Protein AF-A0A9E0T5P9-F1 (afdb_monomer)

Solvent-accessible surface area (backbone atoms only — not comparable to full-atom values): 4877 Å² total; per-residue (Å²): 130,86,72,83,58,48,77,47,79,45,76,42,81,47,98,60,57,40,95,76,34,68,85,22,56,46,48,43,35,39,30,26,49,99,88,43,58,54,39,36,40,38,46,54,90,99,69,39,46,26,36,30,54,58,89,48,74,46,82,40,88,86,85,47,73,66,55,55,54,48,57,50,48,54,50,47,27,73,73,69,77,96

Foldseek 3Di:
DPDQKDWDKDKDQAPAADPQRNVRIFIWTFIDDPPWTQKIWGQDPPRHTWMDGTPDIDHDDDDDPVVVVVVSVVSNCVRRVD

Nearest PDB structures (foldseek):
  8w41-assembly1_A  TM=3.504E-01  e=3.963E+00  Homo sapiens

Structure (mmCIF, N/CA/C/O backbone):
data_AF-A0A9E0T5P9-F1
#
_entry.id   AF-A0A9E0T5P9-F1
#
loop_
_atom_site.group_PDB
_atom_site.id
_atom_site.type_symbol
_atom_site.label_atom_id
_atom_site.label_alt_id
_atom_site.label_comp_id
_atom_site.label_asym_id
_atom_site.label_entity_id
_atom_site.label_seq_id
_atom_site.pdbx_PDB_ins_code
_atom_site.Cartn_x
_atom_site.Cartn_y
_atom_site.Cartn_z
_atom_site.occupancy
_atom_site.B_iso_or_equiv
_atom_site.auth_seq_id
_atom_site.auth_comp_id
_atom_site.auth_asym_id
_atom_site.auth_atom_id
_atom_site.pdbx_PDB_model_num
ATOM 1 N N . MET A 1 1 ? -3.723 -2.436 26.376 1.00 43.38 1 MET A N 1
ATOM 2 C CA . MET A 1 1 ? -4.830 -1.884 25.568 1.00 43.38 1 MET A CA 1
ATOM 3 C C . MET A 1 1 ? -4.876 -2.692 24.285 1.00 43.38 1 MET A C 1
ATOM 5 O O . MET A 1 1 ? -3.881 -2.707 23.577 1.00 43.38 1 MET A O 1
ATOM 9 N N . LEU A 1 2 ? -5.935 -3.469 24.051 1.00 47.09 2 LEU A N 1
ATOM 10 C CA . LEU A 1 2 ? -6.077 -4.225 22.802 1.00 47.09 2 LEU A CA 1
ATOM 11 C C . LEU A 1 2 ? -6.236 -3.216 21.659 1.00 47.09 2 LEU A C 1
ATOM 13 O O . LEU A 1 2 ? -7.163 -2.408 21.690 1.00 47.09 2 LEU A O 1
ATOM 17 N N . GLY A 1 3 ? -5.283 -3.218 20.724 1.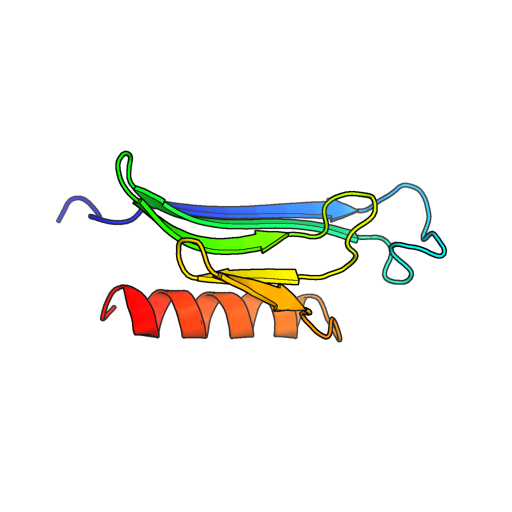00 61.53 3 GLY A N 1
ATOM 18 C CA . GLY A 1 3 ? -5.212 -2.265 19.619 1.00 61.53 3 GLY A CA 1
ATOM 19 C C . GLY A 1 3 ? -6.511 -2.262 18.823 1.00 61.53 3 GLY A C 1
ATOM 20 O O . GLY A 1 3 ? -6.902 -3.272 18.242 1.00 61.53 3 GLY A O 1
ATOM 21 N N . ARG A 1 4 ? -7.197 -1.116 18.817 1.00 84.75 4 ARG A N 1
ATOM 22 C CA . ARG A 1 4 ? -8.457 -0.899 18.087 1.00 84.75 4 ARG A CA 1
ATOM 23 C C . ARG A 1 4 ? -8.294 -1.104 16.577 1.00 84.75 4 ARG A C 1
ATOM 25 O O . ARG A 1 4 ? -9.277 -1.374 15.880 1.00 84.75 4 ARG A O 1
ATOM 32 N N . TRP A 1 5 ? -7.070 -0.946 16.089 1.00 93.00 5 TRP A N 1
ATOM 33 C CA . TRP A 1 5 ? -6.715 -0.945 14.684 1.00 93.00 5 TRP A CA 1
ATOM 34 C C . TRP A 1 5 ? -5.705 -2.048 14.390 1.00 93.00 5 TRP A C 1
ATOM 36 O O . TRP A 1 5 ? -4.759 -2.277 15.139 1.00 93.00 5 TRP A O 1
ATOM 46 N N . ILE A 1 6 ? -5.923 -2.735 13.277 1.00 95.38 6 ILE A N 1
ATOM 47 C CA . ILE A 1 6 ? -5.009 -3.709 12.702 1.00 95.38 6 ILE A CA 1
ATOM 48 C C . ILE A 1 6 ? -4.225 -2.989 11.616 1.00 95.38 6 ILE A C 1
ATOM 50 O O . ILE A 1 6 ? -4.822 -2.463 10.676 1.00 95.38 6 ILE A O 1
ATOM 54 N N . VAL A 1 7 ? -2.899 -3.020 11.728 1.00 96.81 7 VAL A N 1
ATOM 55 C CA . VAL A 1 7 ? -1.985 -2.534 10.695 1.00 96.81 7 VAL A CA 1
ATOM 56 C C . VAL A 1 7 ? -1.273 -3.727 10.070 1.00 96.81 7 VAL A C 1
ATOM 58 O O . VAL A 1 7 ? -0.611 -4.500 10.759 1.00 96.81 7 VAL A O 1
ATOM 61 N N . GLN A 1 8 ? -1.409 -3.887 8.758 1.00 98.00 8 GLN A N 1
ATOM 62 C CA . GLN A 1 8 ? -0.770 -4.947 7.982 1.00 98.00 8 GLN A CA 1
ATOM 63 C C . GLN A 1 8 ? 0.030 -4.341 6.841 1.00 98.00 8 GLN A C 1
ATOM 65 O O . GLN A 1 8 ? -0.446 -3.458 6.134 1.00 98.00 8 GLN A O 1
ATOM 70 N N . ARG A 1 9 ? 1.249 -4.840 6.645 1.00 98.31 9 ARG A N 1
ATOM 71 C CA . ARG A 1 9 ? 2.142 -4.413 5.570 1.00 98.31 9 ARG A CA 1
ATOM 72 C C . ARG A 1 9 ? 2.657 -5.649 4.868 1.00 98.31 9 ARG A C 1
ATOM 74 O O . ARG A 1 9 ? 3.310 -6.479 5.490 1.00 98.31 9 ARG A O 1
ATOM 81 N N . THR A 1 10 ? 2.314 -5.811 3.601 1.00 98.56 10 THR A N 1
ATOM 82 C CA . THR A 1 10 ? 2.842 -6.895 2.775 1.00 98.56 10 THR A CA 1
ATOM 83 C C . THR A 1 10 ? 3.420 -6.314 1.502 1.00 98.56 10 THR A C 1
ATOM 85 O O . THR A 1 10 ? 2.754 -5.548 0.805 1.00 98.56 10 THR A O 1
ATOM 88 N N . VAL A 1 11 ? 4.660 -6.687 1.211 1.00 98.38 11 VAL A N 1
ATOM 89 C CA . VAL A 1 11 ? 5.390 -6.279 0.014 1.00 98.38 11 VAL A CA 1
ATOM 90 C C . VAL A 1 11 ? 5.993 -7.534 -0.595 1.00 98.38 11 VAL A C 1
ATOM 92 O O . VAL A 1 11 ? 6.582 -8.352 0.109 1.00 98.38 11 VAL A O 1
ATOM 95 N N . TRP A 1 12 ? 5.821 -7.691 -1.900 1.00 98.44 12 TRP A N 1
ATOM 96 C CA . TRP A 1 12 ? 6.394 -8.774 -2.682 1.00 98.44 12 TRP A CA 1
ATOM 97 C C . TRP A 1 12 ? 7.351 -8.188 -3.710 1.00 98.44 12 TRP A C 1
ATOM 99 O O . TRP A 1 12 ? 6.991 -7.258 -4.435 1.00 98.44 12 TRP A O 1
ATOM 109 N N . VAL A 1 13 ? 8.535 -8.786 -3.812 1.00 97.94 13 VAL A N 1
ATOM 110 C CA . VAL A 1 13 ? 9.429 -8.579 -4.952 1.00 97.94 13 VAL A CA 1
ATOM 111 C C . VAL A 1 13 ? 8.915 -9.438 -6.101 1.00 97.94 13 VAL A C 1
ATOM 113 O O . VAL A 1 13 ? 8.701 -10.641 -5.938 1.00 97.94 13 VAL A O 1
ATOM 116 N N . LEU A 1 14 ? 8.661 -8.818 -7.250 1.00 96.75 14 LEU A N 1
ATOM 117 C CA . LEU A 1 14 ? 8.249 -9.534 -8.450 1.00 96.75 14 LEU A CA 1
ATOM 118 C C . LEU A 1 14 ? 9.471 -10.166 -9.132 1.00 96.75 14 LEU A C 1
ATOM 120 O O . LEU A 1 14 ? 10.567 -9.616 -9.038 1.00 96.75 14 LEU A O 1
ATOM 124 N N . PRO A 1 15 ? 9.299 -11.279 -9.870 1.00 96.75 15 PRO A N 1
ATOM 125 C CA . PRO A 1 15 ? 10.399 -11.899 -10.614 1.00 96.75 15 PRO A CA 1
ATOM 126 C C . PRO A 1 15 ? 11.079 -10.953 -11.615 1.00 96.75 15 PRO A C 1
ATOM 128 O O . PRO A 1 15 ? 12.258 -11.116 -11.912 1.00 96.75 15 PRO A O 1
ATOM 131 N N . ALA A 1 16 ? 10.331 -9.976 -12.136 1.00 95.56 16 ALA A N 1
ATOM 132 C CA . ALA A 1 16 ? 10.828 -8.895 -12.973 1.00 95.56 16 ALA A CA 1
ATOM 133 C C . ALA A 1 16 ? 9.916 -7.665 -12.847 1.00 95.56 16 ALA A C 1
ATOM 135 O O . ALA A 1 16 ? 8.722 -7.789 -12.554 1.00 95.56 16 ALA A O 1
ATOM 136 N N . ALA A 1 17 ? 10.473 -6.482 -13.111 1.00 96.25 17 ALA A N 1
ATOM 137 C CA . ALA A 1 17 ? 9.688 -5.273 -13.320 1.00 96.25 17 ALA A CA 1
ATOM 138 C C . ALA A 1 17 ? 8.836 -5.387 -14.594 1.00 96.25 17 ALA A C 1
ATOM 140 O O . ALA A 1 17 ? 9.214 -6.055 -15.558 1.00 96.25 17 ALA A O 1
ATOM 141 N N . SER A 1 18 ? 7.690 -4.712 -14.609 1.0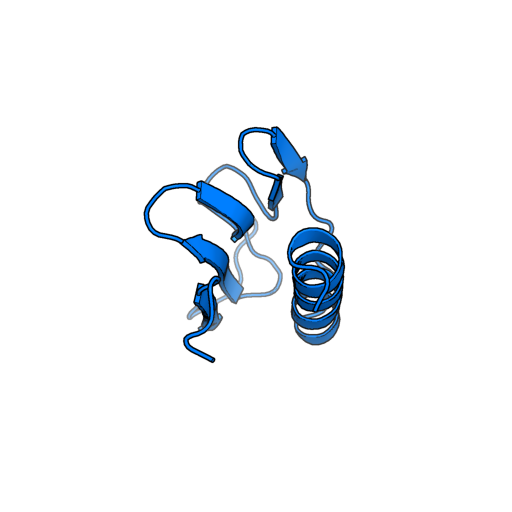0 94.62 18 SER A N 1
ATOM 142 C CA . SER A 1 18 ? 6.815 -4.625 -15.781 1.00 94.62 18 SER A CA 1
ATOM 143 C C . SER A 1 18 ? 6.508 -3.168 -16.112 1.00 94.62 18 SER A C 1
ATOM 145 O O . SER A 1 18 ? 6.754 -2.285 -15.297 1.00 94.62 18 SER A O 1
ATOM 147 N N . ALA A 1 19 ? 5.929 -2.902 -17.287 1.00 92.81 19 ALA A N 1
ATOM 148 C CA . ALA A 1 19 ? 5.465 -1.553 -17.633 1.00 92.81 19 ALA A CA 1
ATOM 149 C C . ALA A 1 19 ? 4.444 -1.001 -16.619 1.00 92.81 19 ALA A C 1
ATOM 151 O O . ALA A 1 19 ? 4.377 0.199 -16.392 1.00 92.81 19 ALA A O 1
ATOM 152 N N . GLU A 1 20 ? 3.673 -1.891 -15.992 1.00 91.75 20 GLU A N 1
ATOM 153 C CA . GLU A 1 20 ? 2.675 -1.545 -14.983 1.00 91.75 20 GLU A CA 1
ATOM 154 C C . GLU A 1 20 ? 3.282 -1.310 -13.591 1.00 91.75 20 GLU A C 1
ATOM 156 O O . GLU A 1 20 ? 2.771 -0.509 -12.818 1.00 91.75 20 GLU A O 1
ATOM 161 N N . ARG A 1 21 ? 4.357 -2.030 -13.256 1.00 94.56 21 ARG A N 1
ATOM 162 C CA . ARG A 1 21 ? 5.061 -1.944 -11.969 1.00 94.56 21 ARG A CA 1
ATOM 163 C C . ARG A 1 21 ? 6.552 -1.859 -12.253 1.00 94.56 21 ARG A C 1
ATOM 165 O O . ARG A 1 21 ? 7.294 -2.830 -12.071 1.00 94.56 21 ARG A O 1
ATOM 172 N N . SER A 1 22 ? 6.977 -0.702 -12.752 1.00 95.38 22 SER A N 1
ATOM 173 C CA . SER A 1 22 ? 8.358 -0.455 -13.193 1.00 95.38 22 SER A CA 1
ATOM 174 C C . SER A 1 22 ? 9.366 -0.572 -12.049 1.00 95.38 22 SER A C 1
ATOM 176 O O . SER A 1 22 ? 10.513 -0.949 -12.263 1.00 95.38 22 SER A O 1
ATOM 178 N N . HIS A 1 23 ? 8.911 -0.337 -10.820 1.00 96.56 23 HIS A N 1
ATOM 179 C CA . HIS A 1 23 ? 9.680 -0.517 -9.593 1.00 96.56 23 HIS A CA 1
ATOM 180 C C . HIS A 1 23 ? 9.779 -1.989 -9.131 1.00 96.56 23 HIS A C 1
ATOM 182 O O . HIS A 1 23 ? 10.439 -2.272 -8.137 1.00 96.56 23 HIS A O 1
ATOM 188 N N . 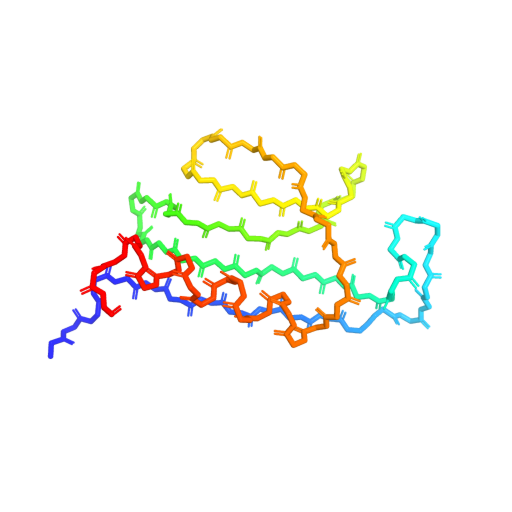GLY A 1 24 ? 9.132 -2.946 -9.811 1.00 97.69 24 GLY A N 1
ATOM 189 C CA . GLY A 1 24 ? 9.285 -4.384 -9.540 1.00 97.69 24 GLY A CA 1
ATOM 190 C C . GLY A 1 24 ? 8.663 -4.883 -8.232 1.00 97.69 24 GLY A C 1
ATOM 191 O O . GLY A 1 24 ? 8.957 -5.999 -7.804 1.00 97.69 24 GLY A O 1
ATOM 192 N N . LEU A 1 25 ? 7.791 -4.095 -7.596 1.00 98.19 25 LEU A N 1
ATOM 193 C CA . LEU A 1 25 ? 7.134 -4.468 -6.341 1.00 98.19 25 LEU A CA 1
ATOM 194 C C . LEU A 1 25 ? 5.628 -4.618 -6.527 1.00 98.19 25 LEU A C 1
ATOM 196 O O . LEU A 1 25 ? 4.986 -3.824 -7.211 1.00 98.19 25 LEU A O 1
ATOM 200 N N . LYS A 1 26 ? 5.040 -5.588 -5.835 1.00 98.31 26 LYS A N 1
ATOM 201 C CA . LYS A 1 26 ? 3.611 -5.596 -5.511 1.00 98.31 26 LYS A CA 1
ATOM 202 C C . LYS A 1 26 ? 3.469 -5.285 -4.031 1.00 98.31 26 LYS A C 1
ATOM 204 O O . LYS A 1 26 ? 4.266 -5.777 -3.235 1.00 98.31 26 LYS A O 1
ATOM 209 N N . TYR A 1 27 ? 2.460 -4.520 -3.637 1.00 98.62 27 TYR A N 1
ATOM 210 C CA . TYR A 1 27 ? 2.239 -4.242 -2.221 1.00 98.62 27 TYR A CA 1
ATOM 211 C C . TYR A 1 27 ? 0.764 -4.179 -1.848 1.00 98.62 27 TYR A C 1
ATOM 213 O O . TYR A 1 27 ? -0.126 -3.994 -2.677 1.00 98.62 27 TYR A O 1
ATOM 221 N N . ARG A 1 28 ? 0.528 -4.395 -0.555 1.00 98.44 28 ARG A N 1
ATOM 222 C CA . ARG A 1 28 ? -0.738 -4.182 0.135 1.00 98.44 28 ARG A CA 1
ATOM 223 C C . ARG A 1 28 ? -0.423 -3.726 1.556 1.00 98.44 28 ARG A C 1
ATOM 225 O O . ARG A 1 28 ? -0.012 -4.534 2.392 1.00 98.44 28 ARG A O 1
ATOM 232 N N . LEU A 1 29 ? -0.623 -2.443 1.825 1.00 98.75 29 LEU A N 1
ATOM 233 C CA . LEU A 1 29 ? -0.540 -1.850 3.158 1.00 98.75 29 LEU A CA 1
ATOM 234 C C . LEU A 1 29 ? -1.956 -1.496 3.602 1.00 98.75 29 LEU A C 1
ATOM 236 O O . LEU A 1 29 ? -2.690 -0.875 2.845 1.00 98.75 29 LEU A O 1
ATOM 240 N N . TYR A 1 30 ? -2.370 -1.923 4.788 1.00 98.38 30 TYR A N 1
ATOM 241 C CA . TYR A 1 30 ? -3.745 -1.809 5.269 1.00 98.38 30 TYR A CA 1
ATOM 242 C C . TYR A 1 30 ? -3.775 -1.364 6.725 1.00 98.38 30 TYR A C 1
ATOM 244 O O . TYR A 1 30 ? -3.061 -1.923 7.557 1.00 98.38 30 TYR A O 1
ATOM 252 N N . CYS A 1 31 ? -4.630 -0.395 7.036 1.00 97.56 31 CYS A N 1
ATOM 253 C CA . CYS A 1 31 ? -5.011 -0.058 8.398 1.00 97.56 31 CYS A CA 1
ATOM 254 C C . CYS A 1 31 ? -6.532 -0.003 8.519 1.00 97.56 31 CYS A C 1
ATOM 256 O O . CYS A 1 31 ? -7.219 0.698 7.768 1.00 97.56 31 CYS A O 1
ATOM 258 N N . GLY A 1 32 ? -7.067 -0.742 9.483 1.00 96.38 32 GLY A N 1
ATOM 259 C CA . GLY A 1 32 ? -8.497 -0.791 9.743 1.00 96.38 32 GLY A CA 1
ATOM 260 C C . GLY A 1 32 ? -8.862 -1.844 10.775 1.00 96.38 32 GLY A C 1
ATOM 261 O O . GLY A 1 32 ? -8.018 -2.349 11.505 1.00 96.38 32 GLY A O 1
ATOM 262 N N . ASN A 1 33 ? -10.136 -2.188 10.853 1.00 94.25 33 ASN A N 1
ATOM 263 C CA . ASN A 1 33 ? -10.641 -3.258 11.706 1.00 94.25 33 ASN A CA 1
ATOM 264 C C . ASN A 1 33 ? -11.744 -4.036 10.973 1.00 94.25 33 ASN A C 1
ATOM 266 O O . ASN A 1 33 ? -11.956 -3.836 9.778 1.00 94.25 33 ASN A O 1
ATOM 270 N N . ALA A 1 34 ? -12.445 -4.920 11.684 1.00 89.31 34 ALA A N 1
ATOM 271 C CA . ALA A 1 34 ? -13.482 -5.768 11.099 1.00 89.31 34 ALA A CA 1
ATOM 272 C C . ALA A 1 34 ? -14.625 -4.993 10.409 1.00 89.31 34 ALA A C 1
ATOM 274 O O . ALA A 1 34 ? -15.272 -5.542 9.524 1.00 89.31 34 ALA A O 1
ATOM 275 N N . SER A 1 35 ? -14.887 -3.738 10.792 1.00 90.44 35 SER A N 1
ATOM 276 C CA . SER A 1 35 ? -15.998 -2.947 10.248 1.00 90.44 35 SER A CA 1
ATOM 277 C C . SER A 1 35 ? -15.567 -1.836 9.294 1.00 90.44 35 SER A C 1
ATOM 279 O O . SER A 1 35 ? -16.406 -1.310 8.560 1.00 90.44 35 SER A O 1
ATOM 281 N N . ARG A 1 36 ? -14.286 -1.442 9.290 1.00 92.62 36 ARG A N 1
ATOM 282 C CA . ARG A 1 36 ? -13.825 -0.280 8.524 1.00 92.62 36 ARG A CA 1
ATOM 283 C C . ARG A 1 36 ? -12.368 -0.390 8.084 1.00 92.62 36 ARG A C 1
ATOM 285 O O . ARG A 1 36 ? -11.478 -0.540 8.914 1.00 92.62 36 ARG A O 1
ATOM 292 N N . CYS A 1 37 ? -12.137 -0.151 6.793 1.00 95.75 37 CYS A N 1
ATOM 293 C CA . CYS A 1 37 ? -10.835 0.236 6.251 1.00 95.75 37 CYS A CA 1
ATOM 294 C C . CYS A 1 37 ? -10.637 1.746 6.461 1.00 95.75 37 CYS A C 1
ATOM 296 O O . CYS A 1 37 ? -11.446 2.542 5.977 1.00 95.75 37 CYS A O 1
ATOM 298 N N . LEU A 1 38 ? -9.600 2.148 7.198 1.00 96.62 38 LEU A N 1
ATOM 299 C CA . LEU A 1 38 ? -9.235 3.559 7.359 1.00 96.62 38 LEU A CA 1
ATOM 300 C C . LEU A 1 38 ? -8.402 4.024 6.171 1.00 96.62 38 LEU A C 1
ATOM 302 O O . LEU A 1 38 ? -8.786 4.975 5.491 1.00 96.62 38 LEU A O 1
ATOM 306 N N . VAL A 1 39 ? -7.311 3.306 5.905 1.00 98.38 39 VAL A N 1
ATOM 307 C CA . VAL A 1 39 ? -6.403 3.582 4.797 1.00 98.38 39 VAL A CA 1
ATOM 308 C C . VAL A 1 39 ? -5.845 2.288 4.212 1.00 98.38 39 VAL A C 1
ATOM 310 O O . VAL A 1 39 ? -5.557 1.337 4.944 1.00 98.38 39 VAL A O 1
ATOM 313 N N . ARG A 1 40 ? -5.701 2.242 2.887 1.00 98.56 40 ARG A N 1
ATOM 314 C CA . ARG A 1 40 ? -5.033 1.145 2.178 1.00 98.56 40 ARG A CA 1
ATOM 315 C C . ARG A 1 40 ? -4.178 1.693 1.049 1.00 98.56 40 ARG A C 1
ATOM 317 O O . ARG A 1 40 ? -4.656 2.538 0.313 1.00 98.56 40 ARG A O 1
ATOM 324 N N . TYR A 1 41 ? -2.962 1.193 0.896 1.00 98.75 41 TYR A N 1
ATOM 325 C CA . TYR A 1 41 ? -2.113 1.438 -0.268 1.00 98.75 41 TYR A CA 1
ATOM 326 C C . TYR A 1 41 ? -1.947 0.102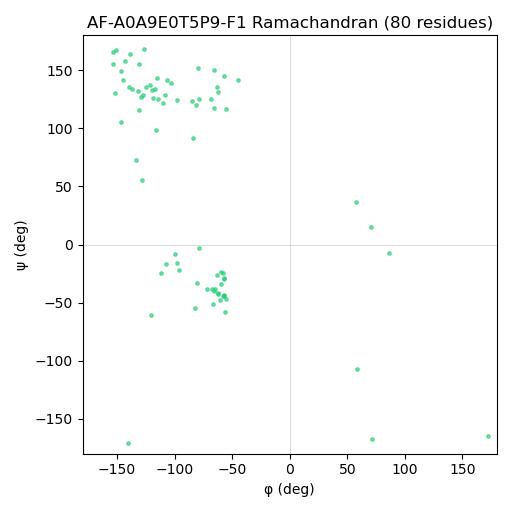 -0.983 1.00 98.75 41 TYR A C 1
ATOM 328 O O . TYR A 1 41 ? -1.564 -0.890 -0.353 1.00 98.75 41 TYR A O 1
ATOM 336 N N . ASP A 1 42 ? -2.266 0.046 -2.268 1.00 98.44 42 ASP A N 1
ATOM 337 C CA . ASP A 1 42 ? -2.046 -1.142 -3.082 1.00 98.44 42 ASP A CA 1
ATOM 338 C C . ASP A 1 42 ? -1.809 -0.773 -4.551 1.00 98.44 42 ASP A C 1
ATOM 340 O O . ASP A 1 42 ? -1.992 0.369 -4.966 1.00 98.44 42 ASP A O 1
ATOM 344 N N . ASN A 1 43 ? -1.340 -1.746 -5.326 1.00 97.88 43 ASN A N 1
ATOM 345 C CA . ASN A 1 43 ? -1.124 -1.579 -6.757 1.00 97.88 43 ASN A CA 1
ATOM 346 C C . ASN A 1 43 ? -1.805 -2.690 -7.566 1.00 97.88 43 ASN A C 1
ATOM 348 O O . ASN A 1 43 ? -1.163 -3.435 -8.320 1.00 97.88 43 ASN A O 1
ATOM 352 N N . GLU A 1 44 ? -3.121 -2.837 -7.351 1.00 94.38 44 GLU A N 1
ATOM 353 C CA . GLU A 1 44 ? -4.006 -3.737 -8.104 1.00 94.38 44 GLU A CA 1
ATOM 354 C C . GLU A 1 44 ? -3.772 -3.659 -9.623 1.00 94.38 44 GLU A C 1
ATOM 356 O O . GLU A 1 44 ? -3.503 -2.598 -10.190 1.00 94.38 44 GLU A O 1
ATOM 361 N N . ALA A 1 45 ? -3.854 -4.815 -10.289 1.00 92.31 45 ALA A N 1
ATOM 362 C CA . ALA A 1 45 ? -3.631 -4.881 -11.723 1.00 92.31 45 ALA A CA 1
ATOM 363 C C . ALA A 1 45 ? -4.677 -4.066 -12.503 1.00 92.31 45 ALA A C 1
ATOM 365 O O . ALA A 1 45 ? -5.869 -4.142 -12.221 1.00 92.31 45 ALA A O 1
ATOM 366 N N . GLY A 1 46 ? -4.224 -3.29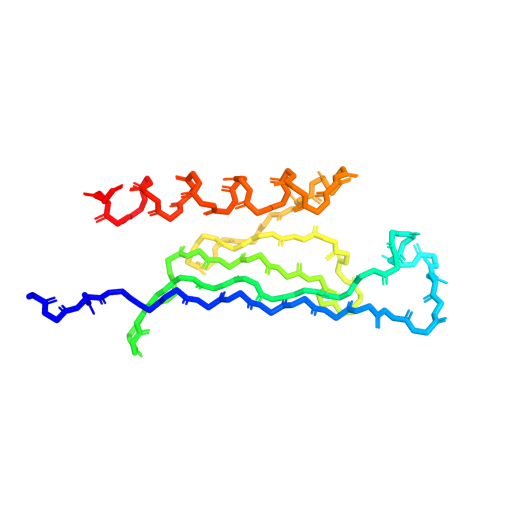5 -13.484 1.00 94.00 46 GLY A N 1
ATOM 367 C CA . GLY A 1 46 ? -5.006 -2.361 -14.284 1.00 94.00 46 GLY A CA 1
ATOM 368 C C . GLY A 1 46 ? -5.155 -0.965 -13.676 1.00 94.00 46 GLY A C 1
ATOM 369 O O . GLY A 1 46 ? -5.670 -0.089 -14.366 1.00 94.00 46 GLY A O 1
ATOM 370 N N . LYS A 1 47 ? -4.715 -0.732 -12.430 1.00 93.69 47 LYS A N 1
ATOM 371 C CA . LYS A 1 47 ? -4.909 0.555 -11.732 1.00 93.69 47 LYS A CA 1
ATOM 372 C C . LYS A 1 47 ? -3.632 1.354 -11.498 1.00 93.69 47 LYS A C 1
ATOM 374 O O . LYS A 1 47 ? -3.697 2.572 -11.367 1.00 93.69 47 LYS A O 1
ATOM 379 N N . GLY A 1 48 ? -2.487 0.674 -11.455 1.00 95.75 48 GLY A N 1
ATOM 380 C CA . GLY A 1 48 ? -1.235 1.273 -11.000 1.00 95.75 48 GLY A CA 1
ATOM 381 C C . GLY A 1 48 ? -1.232 1.520 -9.489 1.00 95.75 48 GLY A C 1
ATOM 382 O O . GLY A 1 48 ? -2.076 1.004 -8.751 1.00 95.75 48 GLY A O 1
ATOM 383 N N . ASP A 1 49 ? -0.252 2.288 -9.030 1.00 98.12 49 ASP A N 1
ATOM 384 C CA . ASP A 1 49 ? -0.088 2.653 -7.626 1.00 98.12 49 ASP A CA 1
ATOM 385 C C . ASP A 1 49 ? -1.207 3.585 -7.157 1.00 98.12 49 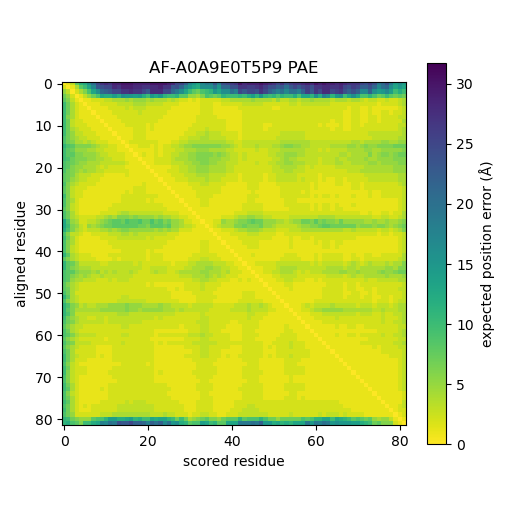ASP A C 1
ATOM 387 O O . ASP A 1 49 ? -1.459 4.639 -7.749 1.00 98.12 49 ASP A O 1
ATOM 391 N N . HIS A 1 50 ? -1.896 3.206 -6.083 1.00 98.44 50 HIS A N 1
ATOM 392 C CA . HIS A 1 50 ? -2.984 4.010 -5.550 1.00 98.44 50 HIS A CA 1
ATOM 393 C C . HIS A 1 50 ? -3.206 3.780 -4.056 1.00 98.44 50 HIS A C 1
ATOM 395 O O . HIS A 1 50 ? -2.716 2.828 -3.437 1.00 98.44 50 HIS A O 1
ATOM 401 N N . ARG A 1 51 ? -3.971 4.692 -3.461 1.00 98.50 51 ARG A N 1
ATOM 402 C CA . ARG A 1 51 ? -4.383 4.612 -2.065 1.00 98.50 51 ARG A CA 1
ATOM 403 C C . ARG A 1 51 ? -5.875 4.841 -1.900 1.00 98.50 51 ARG A C 1
ATOM 405 O O . ARG A 1 51 ? -6.534 5.490 -2.708 1.00 98.50 51 ARG A O 1
ATOM 412 N N . HIS A 1 52 ? -6.393 4.306 -0.806 1.00 98.38 52 HIS A N 1
ATOM 413 C CA . HIS A 1 52 ? -7.788 4.352 -0.409 1.00 98.38 52 HIS A CA 1
ATOM 414 C C . HIS A 1 52 ? -7.905 5.060 0.933 1.00 98.38 52 HIS A C 1
ATOM 416 O O . HIS A 1 52 ? -7.226 4.674 1.880 1.00 98.38 52 HIS A O 1
ATOM 422 N N . TYR A 1 53 ? -8.837 6.002 1.048 1.00 97.50 53 TYR A N 1
ATOM 423 C CA . TYR A 1 53 ? -9.319 6.545 2.319 1.00 97.50 53 TYR A CA 1
ATOM 424 C C . TYR A 1 53 ? -10.795 6.194 2.478 1.00 97.50 53 TYR A C 1
ATOM 426 O O . TYR A 1 53 ? -11.685 6.833 1.905 1.00 97.50 53 TYR A O 1
ATOM 434 N N . GLY A 1 54 ? -11.080 5.134 3.234 1.00 91.94 54 GLY A N 1
ATOM 435 C CA . GLY A 1 54 ? -12.415 4.539 3.260 1.00 91.94 54 GLY A CA 1
ATOM 436 C C . GLY A 1 54 ? -12.852 4.076 1.865 1.00 91.94 54 GLY A C 1
ATOM 437 O O . GLY A 1 54 ? -12.368 3.064 1.377 1.00 91.94 54 GLY A O 1
ATOM 438 N N . ARG A 1 55 ? -13.793 4.801 1.243 1.00 91.69 55 ARG A N 1
ATOM 439 C CA . ARG A 1 55 ? -14.317 4.509 -0.109 1.00 91.69 55 ARG A CA 1
ATOM 440 C C . ARG A 1 55 ? -13.698 5.366 -1.218 1.00 91.69 55 ARG A C 1
ATOM 442 O O . ARG A 1 55 ? -14.010 5.145 -2.381 1.00 91.69 55 ARG A O 1
ATOM 449 N N . ARG A 1 56 ? -12.902 6.378 -0.866 1.00 96.75 56 ARG A N 1
ATOM 450 C CA . ARG A 1 56 ? -12.254 7.259 -1.840 1.00 96.75 56 ARG A CA 1
ATOM 451 C C . ARG A 1 56 ? -10.957 6.614 -2.300 1.00 96.75 56 ARG A C 1
ATOM 453 O O . ARG A 1 56 ? -10.109 6.343 -1.458 1.00 96.75 56 ARG A O 1
ATOM 460 N N . GLU A 1 57 ? -10.821 6.429 -3.603 1.00 97.69 57 GLU A N 1
ATOM 461 C CA . GLU A 1 57 ? -9.603 5.962 -4.265 1.00 97.69 57 GLU A CA 1
ATOM 462 C C . GLU A 1 57 ? -8.902 7.161 -4.920 1.00 97.69 57 GLU A C 1
ATOM 464 O O . GLU A 1 57 ? -9.570 8.034 -5.481 1.00 97.69 57 GLU A O 1
ATOM 469 N N . GLU A 1 58 ? -7.575 7.232 -4.832 1.00 97.81 58 GLU A N 1
ATOM 470 C CA . GLU A 1 58 ? -6.774 8.222 -5.555 1.00 97.81 58 GLU A CA 1
ATOM 471 C C . GLU A 1 58 ? -5.398 7.668 -5.960 1.00 97.81 58 GLU A C 1
ATOM 473 O O . GLU A 1 58 ? -4.851 6.827 -5.237 1.00 97.81 58 GLU A O 1
ATOM 478 N N . PRO A 1 59 ? -4.824 8.133 -7.090 1.00 98.00 59 PRO A N 1
ATOM 479 C CA . PRO A 1 59 ? -3.487 7.728 -7.512 1.00 98.00 59 PRO A CA 1
ATOM 480 C C . PRO A 1 59 ? -2.431 8.027 -6.447 1.00 98.00 59 PRO A C 1
ATOM 482 O O . PRO A 1 59 ? -2.494 9.053 -5.765 1.00 98.00 59 PRO A O 1
ATOM 485 N N . TYR A 1 60 ? -1.433 7.155 -6.345 1.00 98.25 60 TYR A N 1
ATOM 486 C CA . TYR A 1 60 ? -0.275 7.328 -5.480 1.00 98.25 60 TYR A CA 1
ATOM 487 C C . TYR A 1 60 ? 0.992 7.374 -6.334 1.00 98.25 60 TYR A C 1
ATOM 489 O O . TYR A 1 60 ? 1.243 6.486 -7.141 1.00 98.25 60 TYR A O 1
ATOM 497 N N . ALA A 1 61 ? 1.795 8.424 -6.175 1.00 97.31 61 ALA A N 1
ATOM 498 C CA . ALA A 1 61 ? 3.041 8.572 -6.914 1.00 97.31 61 ALA A CA 1
ATOM 499 C C . ALA A 1 61 ? 4.159 7.803 -6.198 1.00 97.31 61 ALA A C 1
ATOM 501 O O . ALA A 1 61 ? 4.820 8.346 -5.314 1.00 97.31 61 ALA A O 1
ATOM 502 N N . PHE A 1 62 ? 4.360 6.538 -6.569 1.00 98.12 62 PHE A N 1
ATOM 503 C CA . PHE A 1 62 ? 5.443 5.735 -6.009 1.00 98.12 62 PHE A CA 1
ATOM 504 C C . PHE A 1 62 ? 6.815 6.342 -6.349 1.00 98.12 62 PHE A C 1
ATOM 506 O O . PHE A 1 62 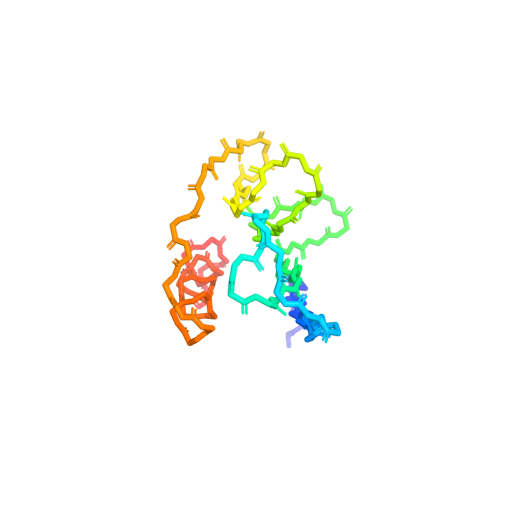? 7.107 6.633 -7.511 1.00 98.12 62 PHE A O 1
ATOM 513 N N . THR A 1 63 ? 7.677 6.485 -5.339 1.00 98.19 63 THR A N 1
ATOM 514 C CA . THR A 1 63 ? 9.069 6.941 -5.496 1.00 98.19 63 THR A CA 1
ATOM 515 C C . THR A 1 63 ? 10.049 5.887 -4.992 1.00 98.19 63 THR A C 1
ATOM 517 O O . THR A 1 63 ? 10.841 5.357 -5.770 1.00 98.19 63 THR A O 1
ATOM 520 N N . THR A 1 64 ? 9.969 5.535 -3.710 1.00 98.38 64 THR A N 1
ATOM 521 C CA . THR A 1 64 ? 10.769 4.479 -3.081 1.00 98.38 64 THR A CA 1
ATOM 522 C C . THR A 1 64 ? 9.919 3.641 -2.130 1.00 98.38 64 THR A C 1
ATOM 524 O O . THR A 1 64 ? 8.817 4.033 -1.735 1.00 98.38 64 THR A O 1
ATOM 527 N N . LEU A 1 65 ? 10.430 2.468 -1.747 1.00 98.25 65 LEU A N 1
ATOM 528 C CA . LEU A 1 65 ? 9.766 1.632 -0.747 1.00 98.25 65 LEU A CA 1
ATOM 529 C C . LEU A 1 65 ? 9.731 2.332 0.619 1.00 98.25 65 LEU A C 1
ATOM 531 O O . LEU A 1 65 ? 8.732 2.244 1.327 1.00 98.25 65 LEU A O 1
ATOM 535 N N . GLU A 1 66 ? 10.795 3.045 0.977 1.00 98.62 66 GLU A N 1
ATOM 536 C CA . GLU A 1 66 ? 10.888 3.817 2.214 1.00 98.62 66 GLU A CA 1
ATOM 537 C C . GLU A 1 66 ? 9.806 4.901 2.265 1.00 98.62 66 GLU A C 1
ATOM 539 O O . GLU A 1 66 ? 9.068 4.962 3.246 1.00 98.62 66 GLU A O 1
ATOM 544 N N . ALA A 1 67 ? 9.644 5.673 1.183 1.00 98.69 67 ALA A N 1
ATOM 545 C CA . ALA A 1 67 ? 8.616 6.709 1.084 1.00 98.69 67 ALA A CA 1
ATOM 546 C C . ALA A 1 67 ? 7.201 6.117 1.167 1.00 98.69 67 ALA A C 1
ATOM 548 O O . ALA A 1 67 ? 6.368 6.614 1.917 1.00 98.69 67 ALA A O 1
ATOM 549 N N . LEU A 1 68 ? 6.950 4.992 0.485 1.00 98.75 68 LEU A N 1
ATOM 550 C CA . LEU A 1 68 ? 5.679 4.266 0.579 1.00 98.75 68 LEU A CA 1
ATOM 551 C C . LEU A 1 68 ? 5.346 3.863 2.027 1.00 98.75 68 LEU A C 1
ATOM 553 O O . LEU A 1 68 ? 4.197 3.972 2.460 1.00 98.75 68 LEU A O 1
ATOM 557 N N . LEU A 1 69 ? 6.332 3.362 2.776 1.00 98.69 69 LEU A N 1
ATOM 558 C CA . LEU A 1 69 ? 6.134 2.945 4.165 1.00 98.69 69 LEU A CA 1
ATOM 559 C C . LEU A 1 69 ? 5.943 4.141 5.107 1.00 98.69 69 LEU A C 1
ATOM 561 O O . LEU A 1 69 ? 5.117 4.048 6.020 1.00 98.69 69 LEU A O 1
ATOM 565 N N . GLU A 1 70 ? 6.674 5.234 4.885 1.00 98.69 70 GLU A N 1
ATOM 566 C CA . GLU A 1 70 ? 6.571 6.477 5.652 1.00 98.69 70 GLU A CA 1
ATOM 567 C C . GLU A 1 70 ? 5.221 7.164 5.428 1.00 98.69 70 GLU A C 1
ATOM 569 O O . GLU A 1 70 ? 4.499 7.404 6.396 1.00 98.69 70 GLU A O 1
ATOM 574 N N . ASP A 1 71 ? 4.817 7.370 4.174 1.00 98.75 71 ASP A N 1
ATOM 575 C CA . ASP A 1 71 ? 3.528 7.972 3.812 1.00 98.75 71 ASP A CA 1
ATOM 576 C C . ASP A 1 71 ? 2.359 7.179 4.404 1.00 98.75 71 ASP A C 1
ATOM 578 O O . ASP A 1 71 ? 1.431 7.737 5.001 1.00 98.75 71 ASP A O 1
ATOM 582 N N . PHE A 1 72 ? 2.426 5.848 4.302 1.00 98.56 72 PHE A N 1
ATOM 583 C CA . PHE 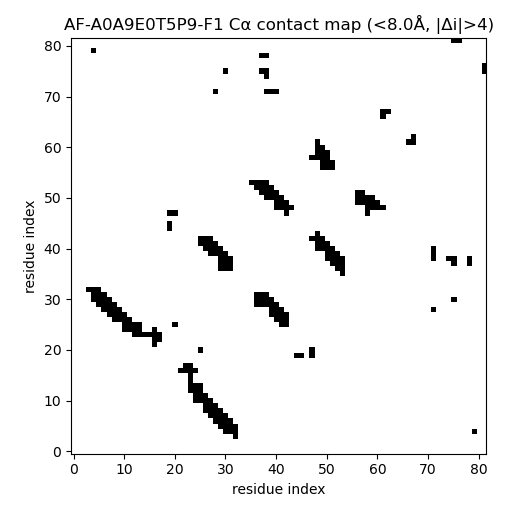A 1 72 ? 1.428 4.982 4.911 1.00 98.56 72 PHE A CA 1
ATOM 584 C C . PHE A 1 72 ? 1.409 5.121 6.440 1.00 98.56 72 PHE A C 1
ATOM 586 O O . PHE A 1 72 ? 0.331 5.172 7.028 1.00 98.56 72 PHE A O 1
ATOM 593 N N . GLN A 1 73 ? 2.567 5.197 7.106 1.00 98.12 73 GLN A N 1
ATOM 594 C CA . GLN A 1 73 ? 2.632 5.380 8.560 1.00 98.12 73 GLN A CA 1
ATOM 595 C C . GLN A 1 73 ? 2.089 6.748 8.997 1.00 98.12 73 GLN A C 1
ATOM 597 O O . GLN A 1 73 ? 1.365 6.814 9.992 1.00 98.12 73 GLN A O 1
ATOM 602 N N . VAL A 1 74 ? 2.377 7.816 8.248 1.00 98.25 74 VAL A N 1
ATOM 603 C CA . VAL A 1 74 ? 1.817 9.156 8.481 1.00 98.25 74 VAL A CA 1
ATOM 604 C C . VAL A 1 74 ? 0.292 9.112 8.421 1.00 98.25 74 VAL A C 1
ATOM 606 O O . VAL A 1 74 ? -0.380 9.652 9.301 1.00 98.25 74 VAL A O 1
ATOM 609 N N . ASP A 1 75 ? -0.272 8.422 7.431 1.00 98.19 75 ASP A N 1
ATOM 610 C CA . ASP A 1 75 ? -1.719 8.259 7.326 1.00 98.19 75 ASP A CA 1
ATOM 611 C C . ASP A 1 75 ? -2.322 7.402 8.432 1.00 98.19 75 ASP A C 1
ATOM 613 O O . ASP A 1 75 ? -3.414 7.719 8.905 1.00 98.19 75 ASP A O 1
ATOM 617 N N . VAL A 1 76 ? -1.637 6.333 8.849 1.00 96.88 76 VAL A N 1
ATOM 618 C CA . VAL A 1 76 ? -2.060 5.534 10.004 1.00 96.88 76 VAL A CA 1
ATOM 619 C C . VAL A 1 76 ? -2.191 6.444 11.219 1.00 96.88 76 VAL A C 1
ATOM 621 O O . VAL A 1 76 ? -3.304 6.586 11.717 1.00 96.88 76 VAL A O 1
ATOM 624 N N . ASN A 1 77 ? -1.117 7.136 11.606 1.00 96.00 77 ASN A N 1
ATOM 625 C CA . ASN A 1 77 ? -1.091 8.023 12.774 1.00 96.00 77 ASN A CA 1
ATOM 626 C C . ASN A 1 77 ? -2.193 9.090 12.702 1.00 96.00 77 ASN A C 1
ATOM 628 O O . ASN A 1 77 ? -2.980 9.272 13.633 1.00 96.00 77 ASN A O 1
ATOM 632 N N . ARG A 1 78 ? -2.324 9.745 11.540 1.00 96.31 78 ARG A N 1
ATOM 633 C CA . ARG A 1 78 ? -3.340 10.777 11.286 1.00 96.31 78 ARG A CA 1
ATOM 634 C C . ARG A 1 78 ? -4.774 10.267 11.444 1.00 96.31 78 ARG A C 1
ATOM 636 O O . ARG A 1 78 ? -5.651 11.038 11.821 1.00 96.31 78 ARG A O 1
ATOM 643 N N . LEU A 1 79 ? -5.046 9.009 11.095 1.00 95.06 79 LEU A N 1
ATOM 644 C CA . LEU A 1 79 ? -6.401 8.445 11.080 1.00 95.06 79 LEU A 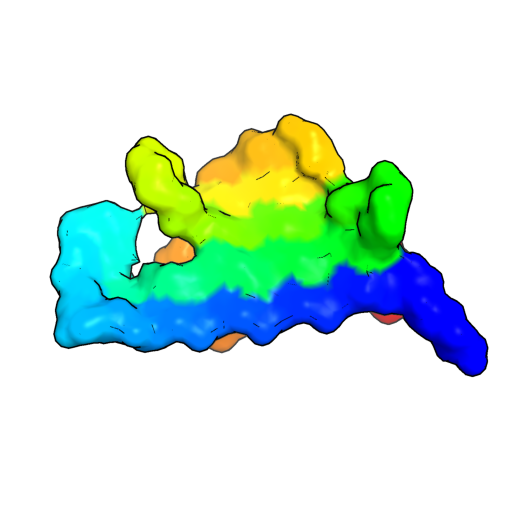CA 1
ATOM 645 C C . LEU A 1 79 ? -6.753 7.674 12.354 1.00 95.06 79 LEU A C 1
ATOM 647 O O . LEU A 1 79 ? -7.941 7.488 12.638 1.00 95.06 79 LEU A O 1
ATOM 651 N N . THR A 1 80 ? -5.755 7.213 13.105 1.00 93.12 80 THR A N 1
ATOM 652 C CA . THR A 1 80 ? -5.942 6.497 14.371 1.00 93.12 80 THR A CA 1
ATOM 653 C C . THR A 1 80 ? -5.791 7.399 15.594 1.00 93.12 80 THR A C 1
ATOM 655 O O . THR A 1 80 ? -6.302 7.020 16.650 1.00 93.12 80 THR A O 1
ATOM 658 N N . ASN A 1 81 ? -5.200 8.593 15.439 1.00 84.56 81 ASN A N 1
ATOM 659 C CA . ASN A 1 81 ? -4.741 9.470 16.524 1.00 84.56 81 ASN A CA 1
ATOM 660 C C . ASN A 1 81 ? -3.723 8.770 17.446 1.00 84.56 81 ASN A C 1
ATOM 662 O O . ASN A 1 81 ? -3.767 8.953 18.664 1.00 84.56 81 ASN A O 1
ATOM 666 N N . GLU A 1 82 ? -2.861 7.941 16.856 1.00 63.03 82 GLU A N 1
ATOM 667 C CA . GLU A 1 82 ? -1.716 7.287 17.510 1.00 63.03 82 GLU A CA 1
ATOM 668 C C . GLU A 1 82 ? -0.394 7.909 17.045 1.00 63.03 82 GLU A C 1
ATOM 670 O O . GLU A 1 82 ? -0.353 8.434 15.906 1.00 63.03 82 GLU A O 1
#

pLDDT: mean 94.26, std 9.8, range [43.38, 98.75]

Secondary structure (DSSP, 8-state):
---SSEEEEEEEE-SS--SS-TT-EEEEEEEE-SS-EEEEEE--TTT-SEEEETTEEEE-----HHHHHHHHHHHHHHHHT-

Sequence (82 aa):
MLGRWIVQRTVWVLPAASAERSHGLKYRLYCGNASRCLVRYDNEAGKGDHRHYGRREEPYAFTTLEALLEDFQVDVNRLTNE

Mean predicted aligned error: 3.32 Å

Radius of gyration: 13.12 Å; Cα contacts (8 Å, |Δi|>4): 129; chains: 1; bounding box: 27×23×43 Å